Protein AF-A0ABD1CKG0-F1 (afdb_monomer_lite)

Structure (mmCIF, N/CA/C/O backbone):
data_AF-A0ABD1CKG0-F1
#
_entry.id   AF-A0ABD1CKG0-F1
#
loop_
_atom_site.group_PDB
_atom_site.id
_atom_site.type_symbol
_atom_site.label_atom_id
_atom_site.label_alt_id
_atom_site.label_comp_id
_atom_site.label_asym_id
_atom_site.label_entity_id
_atom_site.label_seq_id
_atom_site.pdbx_PDB_ins_code
_atom_site.Cartn_x
_atom_site.Cartn_y
_atom_site.Cartn_z
_atom_site.occupancy
_atom_site.B_iso_or_equiv
_atom_site.auth_seq_id
_atom_site.auth_comp_id
_atom_site.auth_asym_id
_atom_site.auth_atom_id
_atom_site.pdbx_PDB_model_num
ATOM 1 N N . MET A 1 1 ? -5.317 -17.401 -11.030 1.00 40.41 1 MET A N 1
ATOM 2 C CA . MET A 1 1 ? -5.276 -17.867 -9.629 1.00 40.41 1 MET A CA 1
ATOM 3 C C . MET A 1 1 ? -4.559 -16.795 -8.835 1.00 40.41 1 MET A C 1
ATOM 5 O O . MET A 1 1 ? -3.445 -16.454 -9.209 1.00 40.41 1 MET A O 1
ATOM 9 N N . ALA A 1 2 ? -5.217 -16.177 -7.853 1.00 53.00 2 ALA A N 1
ATOM 10 C CA . ALA A 1 2 ? -4.573 -15.182 -7.003 1.00 53.00 2 ALA A CA 1
ATOM 11 C C . ALA A 1 2 ? -3.512 -15.908 -6.168 1.00 53.00 2 ALA A C 1
ATOM 13 O O . ALA A 1 2 ? -3.833 -16.583 -5.195 1.00 53.00 2 ALA A O 1
ATOM 14 N N . HIS A 1 3 ? -2.259 -15.874 -6.618 1.00 51.91 3 HIS A N 1
ATOM 15 C CA . HIS A 1 3 ? -1.148 -16.377 -5.827 1.00 51.91 3 HIS A CA 1
ATOM 16 C C . HIS A 1 3 ? -0.939 -15.388 -4.694 1.00 51.91 3 HIS A C 1
ATOM 18 O O . HIS A 1 3 ? -0.235 -14.393 -4.850 1.00 51.91 3 HIS A O 1
ATOM 24 N N . ASP A 1 4 ? -1.559 -15.657 -3.550 1.00 60.41 4 ASP A N 1
ATOM 25 C CA . ASP A 1 4 ? -1.378 -14.812 -2.378 1.00 60.41 4 ASP A CA 1
ATOM 26 C C . ASP A 1 4 ? 0.011 -14.984 -1.746 1.00 60.41 4 ASP A C 1
ATOM 28 O O . ASP A 1 4 ? 0.238 -14.501 -0.657 1.00 60.41 4 ASP A O 1
ATOM 32 N N . LEU A 1 5 ? 0.963 -15.674 -2.396 1.00 68.69 5 LEU A N 1
ATOM 33 C CA . LEU A 1 5 ? 2.332 -15.922 -1.906 1.00 68.69 5 LEU A CA 1
ATOM 34 C C . LEU A 1 5 ? 2.403 -16.363 -0.423 1.00 68.69 5 LEU A C 1
ATOM 36 O O . LEU A 1 5 ? 3.428 -16.175 0.223 1.00 68.69 5 LEU A O 1
ATOM 40 N N . GLY A 1 6 ? 1.325 -16.948 0.114 1.00 78.94 6 GLY A N 1
ATOM 41 C CA . GLY A 1 6 ? 1.204 -17.326 1.524 1.00 78.94 6 GLY A CA 1
ATOM 42 C C . GLY A 1 6 ? 0.846 -16.193 2.498 1.00 78.94 6 GLY A C 1
ATOM 43 O O . GLY A 1 6 ? 0.940 -16.405 3.699 1.00 78.94 6 GLY A O 1
ATOM 44 N N . TYR A 1 7 ? 0.452 -15.010 2.026 1.00 81.38 7 TYR A N 1
ATOM 45 C CA . TYR A 1 7 ? -0.044 -13.933 2.876 1.00 81.38 7 TYR A CA 1
ATOM 46 C C . TYR A 1 7 ? -1.449 -14.272 3.386 1.00 81.38 7 TYR A C 1
ATOM 48 O O . TYR A 1 7 ? -2.398 -14.340 2.610 1.00 81.38 7 TYR A O 1
ATOM 56 N N . ASP A 1 8 ? -1.579 -14.464 4.696 1.00 90.06 8 ASP A N 1
ATOM 57 C CA . ASP A 1 8 ? -2.863 -14.642 5.368 1.00 90.06 8 ASP A CA 1
ATOM 58 C C . ASP A 1 8 ? -3.345 -13.291 5.916 1.00 90.06 8 ASP A C 1
ATOM 60 O O . ASP A 1 8 ? -2.757 -12.716 6.836 1.00 90.06 8 ASP A O 1
ATOM 64 N N . LEU A 1 9 ? -4.419 -12.762 5.325 1.00 88.56 9 LEU A N 1
ATOM 65 C CA . LEU A 1 9 ? -4.994 -11.483 5.734 1.00 88.56 9 LEU A CA 1
ATOM 66 C C . LEU A 1 9 ? -5.537 -11.515 7.166 1.00 88.56 9 LEU A C 1
ATOM 68 O O . LEU A 1 9 ? -5.373 -10.536 7.889 1.00 88.56 9 LEU A O 1
ATOM 72 N N . GLU A 1 10 ? -6.183 -12.602 7.580 1.00 91.44 10 GLU A N 1
ATOM 73 C CA . GLU A 1 10 ? -6.798 -12.691 8.907 1.00 91.44 10 GLU A CA 1
ATOM 74 C C . GLU A 1 10 ? -5.726 -12.800 9.994 1.00 91.44 10 GLU A C 1
ATOM 76 O O . GLU A 1 10 ? -5.815 -12.138 11.032 1.00 91.44 10 GLU A O 1
ATOM 81 N N . GLU A 1 11 ? -4.671 -13.578 9.736 1.00 91.38 11 GLU A N 1
ATOM 82 C CA . GLU A 1 11 ? -3.504 -13.638 10.617 1.00 91.38 11 GLU A CA 1
ATOM 83 C C . GLU A 1 11 ? -2.830 -12.265 10.737 1.00 91.38 11 GLU A C 1
ATOM 85 O O . GLU A 1 11 ? -2.558 -11.809 11.851 1.00 91.38 11 GLU A O 1
ATOM 90 N N . ALA A 1 12 ? -2.611 -11.574 9.612 1.00 89.31 12 ALA A N 1
ATOM 91 C CA . ALA A 1 12 ? -1.987 -10.256 9.596 1.00 89.31 12 ALA A CA 1
ATOM 92 C C . ALA A 1 12 ? -2.819 -9.219 10.364 1.00 89.31 12 ALA A C 1
ATOM 94 O O . ALA A 1 12 ? -2.278 -8.512 11.212 1.00 89.31 12 ALA A O 1
ATOM 95 N N . LEU A 1 13 ? -4.136 -9.162 10.137 1.00 92.38 13 LEU A N 1
ATOM 96 C CA . LEU A 1 13 ? -5.026 -8.266 10.881 1.00 92.38 13 LEU A CA 1
ATOM 97 C C . LEU A 1 13 ? -4.944 -8.529 12.387 1.00 92.38 13 LEU A C 1
ATOM 99 O O . LEU A 1 13 ? -4.786 -7.596 13.173 1.00 92.38 13 LEU A O 1
ATOM 103 N N . LYS A 1 14 ? -4.967 -9.803 12.795 1.00 93.06 14 LYS A N 1
ATOM 104 C CA . LYS A 1 14 ? -4.860 -10.186 14.205 1.00 93.06 14 LYS A CA 1
ATOM 105 C C . LYS A 1 14 ? -3.508 -9.808 14.812 1.00 93.06 14 LYS A C 1
ATOM 107 O O . LYS A 1 14 ? -3.478 -9.297 15.929 1.00 93.06 14 LYS A O 1
ATOM 112 N N . ARG A 1 15 ? -2.403 -10.070 14.108 1.00 90.56 15 ARG A N 1
ATOM 113 C CA . ARG A 1 15 ? -1.039 -9.786 14.582 1.00 90.56 15 ARG A CA 1
ATOM 114 C C . ARG A 1 15 ? -0.815 -8.295 14.791 1.00 90.56 15 ARG A C 1
ATOM 116 O O . ARG A 1 15 ? -0.217 -7.902 15.786 1.00 90.56 15 ARG A O 1
ATOM 123 N N . GLU A 1 16 ? -1.306 -7.488 13.859 1.00 88.25 16 GLU A N 1
ATOM 124 C CA . GLU A 1 16 ? -1.155 -6.037 13.894 1.00 88.25 16 GLU A CA 1
ATOM 125 C C . GLU A 1 16 ? -2.237 -5.362 14.757 1.00 88.25 16 GLU A C 1
ATOM 127 O O . GLU A 1 16 ? -2.158 -4.166 14.989 1.00 88.25 16 GLU A O 1
ATOM 132 N N . GLY A 1 17 ? -3.249 -6.085 15.253 1.00 91.25 17 GLY A N 1
ATOM 133 C CA . GLY A 1 17 ? -4.360 -5.493 16.010 1.00 91.25 17 GLY A CA 1
ATOM 134 C C . GLY A 1 17 ? -5.274 -4.597 15.164 1.00 91.25 17 GLY A C 1
ATOM 135 O O . GLY A 1 17 ? -5.913 -3.692 15.695 1.00 91.25 17 GLY A O 1
ATOM 136 N N . LEU A 1 18 ? -5.322 -4.841 13.853 1.00 90.38 18 LEU A N 1
ATOM 137 C CA . LEU A 1 18 ? -6.094 -4.079 12.876 1.00 90.38 18 LEU A CA 1
ATOM 138 C C . LEU A 1 18 ? -7.486 -4.674 12.678 1.00 90.38 18 LEU A C 1
ATOM 140 O O . LEU A 1 18 ? -7.700 -5.880 12.819 1.00 90.38 18 LEU A O 1
ATOM 144 N N . ASN A 1 19 ? -8.437 -3.829 12.287 1.00 91.38 19 ASN A N 1
ATOM 145 C CA . ASN A 1 19 ? -9.795 -4.253 11.982 1.00 91.38 19 ASN A CA 1
ATOM 146 C C . ASN A 1 19 ? -10.178 -3.923 10.526 1.00 91.38 19 ASN A C 1
ATOM 148 O O . ASN A 1 19 ? -9.609 -3.050 9.872 1.00 91.38 19 ASN A O 1
ATOM 152 N N . ARG A 1 20 ? -11.189 -4.622 9.994 1.00 92.81 20 ARG A N 1
ATOM 153 C CA . ARG A 1 20 ? -11.660 -4.401 8.615 1.00 92.81 20 ARG A CA 1
ATOM 154 C C . ARG A 1 20 ? -12.253 -3.003 8.392 1.00 92.81 20 ARG A C 1
ATOM 156 O O . ARG A 1 20 ? -12.222 -2.524 7.261 1.00 92.81 20 ARG A O 1
ATOM 163 N N . ASN A 1 21 ? -12.758 -2.333 9.430 1.00 94.75 21 ASN A N 1
ATOM 164 C CA . ASN A 1 21 ? -13.272 -0.965 9.312 1.00 94.75 21 ASN A CA 1
ATOM 165 C C . ASN A 1 21 ? -12.144 0.042 9.057 1.00 94.75 21 ASN A C 1
ATOM 167 O O . ASN A 1 21 ? -12.371 1.014 8.340 1.00 94.75 21 ASN A O 1
ATOM 171 N N . ASP A 1 22 ? -10.928 -0.213 9.545 1.00 94.19 22 ASP A N 1
ATOM 172 C CA . ASP A 1 22 ? -9.757 0.615 9.238 1.00 94.19 22 ASP A CA 1
ATOM 173 C C . ASP A 1 22 ? -9.470 0.583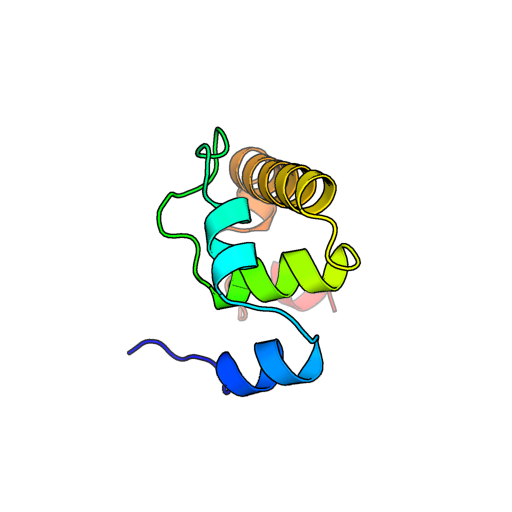 7.729 1.00 94.19 22 ASP A C 1
ATOM 175 O O . ASP A 1 22 ? -9.263 1.617 7.094 1.00 94.19 22 ASP A O 1
ATOM 179 N N . LEU A 1 23 ? -9.569 -0.600 7.109 1.00 95.12 23 LEU A N 1
ATOM 180 C CA . LEU A 1 23 ? -9.407 -0.757 5.658 1.00 95.12 23 LEU A CA 1
ATOM 181 C C . LEU A 1 23 ? -10.531 -0.073 4.866 1.00 95.12 23 LEU A C 1
ATOM 183 O O . LEU A 1 23 ? -10.312 0.382 3.743 1.00 95.12 23 LEU A O 1
ATOM 187 N N . VAL A 1 24 ? -11.738 0.008 5.430 1.00 95.12 24 VAL A N 1
ATOM 188 C CA . VAL A 1 24 ? -12.846 0.782 4.847 1.00 95.12 24 VAL A CA 1
ATOM 189 C C . VAL A 1 24 ? -12.564 2.285 4.951 1.00 95.12 24 VAL A C 1
ATOM 191 O O . VAL A 1 24 ? -12.755 3.005 3.969 1.00 95.12 24 VAL A O 1
ATOM 194 N N . ALA A 1 25 ? -12.041 2.761 6.084 1.00 95.69 25 ALA A N 1
ATOM 195 C CA . ALA A 1 25 ? -11.662 4.161 6.281 1.00 95.69 25 ALA A CA 1
ATOM 196 C C . ALA A 1 25 ? -10.532 4.599 5.329 1.00 95.69 25 ALA A C 1
ATOM 198 O O . ALA A 1 25 ? -10.550 5.704 4.785 1.00 95.69 25 ALA A O 1
ATOM 199 N N . LEU A 1 26 ? -9.584 3.710 5.022 1.00 96.69 26 LEU A N 1
ATOM 200 C CA . LEU A 1 26 ? -8.549 3.985 4.019 1.00 96.69 26 LEU A CA 1
ATOM 201 C C . LEU A 1 26 ? -9.102 4.158 2.599 1.00 96.69 26 LEU A C 1
ATOM 203 O O . LEU A 1 26 ? -8.493 4.859 1.795 1.00 96.69 26 LEU A O 1
ATOM 207 N N . ARG A 1 27 ? -10.257 3.564 2.283 1.00 95.06 27 ARG A N 1
ATOM 208 C CA . ARG A 1 27 ? -10.895 3.675 0.961 1.00 95.06 27 ARG A CA 1
ATOM 209 C C . ARG A 1 27 ? -11.823 4.874 0.822 1.00 95.06 27 ARG A C 1
ATOM 211 O O . ARG A 1 27 ? -12.126 5.259 -0.304 1.00 95.06 27 ARG A O 1
ATOM 218 N N . SER A 1 28 ? -12.289 5.446 1.933 1.00 94.81 28 SER A N 1
ATOM 219 C CA . SER A 1 28 ? -13.329 6.476 1.930 1.00 94.81 28 SER A CA 1
ATOM 220 C C . SER A 1 28 ? -12.843 7.796 2.548 1.00 94.81 28 SER A C 1
ATOM 222 O O . SER A 1 28 ? -12.435 7.797 3.706 1.00 94.81 28 SER A O 1
ATOM 224 N N . PRO A 1 29 ? -12.884 8.926 1.814 1.00 95.69 29 PRO A N 1
ATOM 225 C CA . PRO A 1 29 ? -13.245 9.033 0.396 1.00 95.69 29 PRO A CA 1
ATOM 226 C C . PRO A 1 29 ? -12.190 8.369 -0.513 1.00 95.69 29 PRO A C 1
ATOM 228 O O . PRO A 1 29 ? -11.081 8.087 -0.043 1.00 95.69 29 PRO A O 1
ATOM 231 N N . PRO A 1 30 ? -12.482 8.143 -1.807 1.00 96.50 30 PRO A N 1
ATOM 232 C CA . PRO A 1 30 ? -11.477 7.691 -2.764 1.00 96.50 30 PRO A CA 1
ATOM 233 C C . PRO A 1 30 ? -10.255 8.615 -2.769 1.00 96.50 30 PRO A C 1
ATOM 235 O O . PRO A 1 30 ? -10.386 9.835 -2.661 1.00 96.50 30 PRO A O 1
ATOM 238 N N . ILE A 1 31 ? -9.061 8.035 -2.874 1.00 97.06 31 ILE A N 1
ATOM 239 C CA . ILE A 1 31 ? -7.815 8.797 -2.978 1.00 97.06 31 ILE A CA 1
ATOM 240 C C . ILE A 1 31 ? -7.546 9.061 -4.462 1.00 97.06 31 ILE A C 1
ATOM 242 O O . ILE A 1 31 ? -7.526 8.137 -5.273 1.00 97.06 31 ILE A O 1
ATOM 246 N N . GLU A 1 32 ? -7.336 10.322 -4.831 1.00 95.88 32 GLU A N 1
ATOM 247 C CA . GLU A 1 32 ? -7.048 10.704 -6.214 1.00 95.88 32 GLU A CA 1
ATOM 248 C C . GLU A 1 32 ? -5.774 10.022 -6.740 1.00 95.88 32 GLU A C 1
ATOM 250 O O . GLU A 1 32 ? -4.706 10.111 -6.125 1.00 95.88 32 GLU A O 1
ATOM 255 N N . GLY A 1 33 ? -5.886 9.381 -7.906 1.00 94.44 33 GLY A N 1
ATOM 256 C CA . GLY A 1 33 ? -4.785 8.665 -8.555 1.00 94.44 33 GLY A CA 1
ATOM 257 C C . GLY A 1 33 ? -4.552 7.245 -8.029 1.00 94.44 33 GLY A C 1
ATOM 258 O O . GLY A 1 33 ? -3.650 6.569 -8.517 1.00 94.44 33 GLY A O 1
ATOM 259 N N . VAL A 1 34 ? -5.364 6.779 -7.075 1.00 96.81 34 VAL A N 1
ATOM 260 C CA . VAL A 1 34 ? -5.276 5.432 -6.495 1.00 96.81 34 VAL A CA 1
ATOM 261 C C . VAL A 1 34 ? -6.382 4.536 -7.073 1.00 96.81 34 VAL A C 1
ATOM 263 O O . VAL A 1 34 ? -7.538 4.962 -7.130 1.00 96.81 34 VAL A O 1
ATOM 266 N N . PRO A 1 35 ? -6.073 3.290 -7.482 1.00 95.44 35 PRO A N 1
ATOM 267 C CA . PRO A 1 35 ? -7.075 2.331 -7.941 1.00 95.44 35 PRO A CA 1
ATOM 268 C C . PRO A 1 35 ? -8.119 2.002 -6.868 1.00 95.44 35 PRO A C 1
ATOM 270 O O . PRO A 1 35 ? -7.790 1.782 -5.700 1.00 95.44 35 PRO A O 1
ATOM 273 N N . LEU A 1 36 ? -9.386 1.917 -7.280 1.00 94.38 36 LEU A N 1
ATOM 274 C CA . LEU A 1 36 ? -10.508 1.593 -6.388 1.00 94.38 36 LEU A CA 1
ATOM 275 C C . LEU A 1 36 ? -10.473 0.140 -5.890 1.00 94.38 36 LEU A C 1
ATOM 277 O O . LEU A 1 36 ? -11.034 -0.173 -4.842 1.00 94.38 36 LEU A O 1
ATOM 281 N N . ASP A 1 37 ? -9.806 -0.737 -6.632 1.00 93.81 37 ASP A N 1
ATOM 282 C CA . ASP A 1 37 ? -9.666 -2.169 -6.376 1.00 93.81 37 ASP A CA 1
ATOM 283 C C . ASP A 1 37 ? -8.380 -2.521 -5.610 1.00 93.81 37 ASP A C 1
ATOM 285 O O . ASP A 1 37 ? -7.961 -3.681 -5.584 1.00 93.81 37 ASP A O 1
ATOM 289 N N . ILE A 1 38 ? -7.757 -1.542 -4.936 1.00 94.75 38 ILE A N 1
ATOM 290 C CA . ILE A 1 38 ? -6.620 -1.805 -4.052 1.00 94.75 38 ILE A CA 1
ATOM 291 C C . ILE A 1 38 ? -6.975 -2.892 -3.023 1.00 94.75 38 ILE A C 1
ATOM 293 O O . ILE A 1 38 ? -7.954 -2.807 -2.270 1.00 94.75 38 ILE A O 1
ATOM 297 N N . THR A 1 39 ? -6.165 -3.949 -3.013 1.00 94.06 39 THR A N 1
ATOM 298 C CA . THR A 1 39 ? -6.418 -5.147 -2.205 1.00 94.06 39 THR A CA 1
ATOM 299 C C . THR A 1 39 ? -6.292 -4.855 -0.711 1.00 94.06 39 THR A C 1
ATOM 301 O O . THR A 1 39 ? -5.406 -4.095 -0.313 1.00 94.06 39 THR A O 1
ATOM 304 N N . ASP A 1 40 ? -7.091 -5.539 0.114 1.00 94.56 40 ASP A N 1
ATOM 305 C CA . ASP A 1 40 ? -6.992 -5.474 1.581 1.00 94.56 40 ASP A CA 1
ATOM 306 C C . ASP A 1 40 ? -5.569 -5.758 2.074 1.00 94.56 40 ASP A C 1
ATOM 308 O O . ASP A 1 40 ? -5.066 -5.037 2.925 1.00 94.56 40 ASP A O 1
ATOM 312 N N . ARG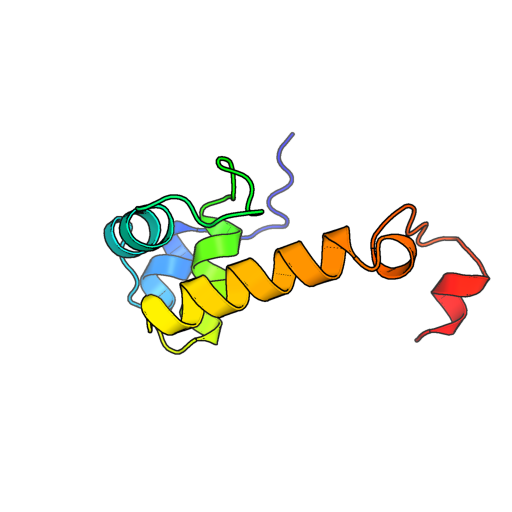 A 1 41 ? -4.875 -6.731 1.471 1.00 92.38 41 ARG A N 1
ATOM 313 C CA . ARG A 1 41 ? -3.474 -7.042 1.782 1.00 92.38 41 ARG A CA 1
ATOM 314 C C . ARG A 1 41 ? -2.561 -5.818 1.695 1.00 92.38 41 ARG A C 1
ATOM 316 O O . ARG A 1 41 ? -1.819 -5.535 2.630 1.00 92.38 41 ARG A O 1
ATOM 323 N N . LEU A 1 42 ? -2.591 -5.098 0.569 1.00 94.31 42 LEU A N 1
ATOM 324 C CA . LEU A 1 42 ? -1.759 -3.901 0.396 1.00 94.31 42 LEU A CA 1
ATOM 325 C C . LEU A 1 42 ? -2.137 -2.814 1.403 1.00 94.31 42 LEU A C 1
ATOM 327 O O . LEU A 1 42 ? -1.244 -2.191 1.970 1.00 94.31 42 LEU A O 1
ATOM 331 N N . LEU A 1 43 ? -3.434 -2.611 1.648 1.00 96.19 43 LEU A N 1
ATOM 332 C CA . LEU A 1 43 ? -3.900 -1.643 2.640 1.00 96.19 43 LEU A CA 1
ATOM 333 C C . LEU A 1 43 ? -3.402 -1.985 4.048 1.00 96.19 43 LEU A C 1
ATOM 335 O O . LEU A 1 43 ? -2.892 -1.100 4.727 1.00 96.19 43 LEU A O 1
ATOM 339 N N . THR A 1 44 ? -3.470 -3.255 4.456 1.00 95.38 44 THR A N 1
ATOM 340 C CA . THR A 1 44 ? -2.933 -3.732 5.738 1.00 95.38 44 THR A CA 1
ATOM 341 C C . THR A 1 44 ? -1.431 -3.471 5.841 1.00 95.38 44 THR A C 1
ATOM 343 O O . THR A 1 44 ? -0.969 -2.970 6.865 1.00 95.38 44 THR A O 1
ATOM 346 N N . CYS A 1 45 ? -0.662 -3.735 4.777 1.00 94.25 45 CYS A N 1
ATOM 347 C CA . CYS A 1 45 ? 0.775 -3.446 4.756 1.00 94.25 45 CYS A CA 1
ATOM 348 C C . CYS A 1 45 ? 1.074 -1.949 4.922 1.00 94.25 45 CYS A C 1
ATOM 350 O O . CYS A 1 45 ? 1.932 -1.587 5.725 1.00 94.25 45 CYS A O 1
ATOM 352 N N . PHE A 1 46 ? 0.369 -1.074 4.196 1.00 97.12 46 PHE A N 1
ATOM 353 C CA . PHE A 1 46 ? 0.550 0.374 4.340 1.00 97.12 46 PHE A CA 1
ATOM 354 C C . PHE A 1 46 ? 0.155 0.864 5.733 1.00 97.12 46 PHE A C 1
ATOM 356 O O . PHE A 1 46 ? 0.853 1.687 6.319 1.00 97.12 46 PHE A O 1
ATOM 363 N N . LEU A 1 47 ? -0.949 0.352 6.275 1.00 96.75 47 LEU A N 1
ATOM 364 C CA . LEU A 1 47 ? -1.447 0.769 7.578 1.00 96.75 47 LEU A CA 1
ATOM 365 C C . LEU A 1 47 ? -0.500 0.360 8.709 1.00 96.75 47 LEU A C 1
ATOM 367 O O . LEU A 1 47 ? -0.176 1.187 9.560 1.00 96.75 47 LEU A O 1
ATOM 371 N N . SER A 1 48 ? -0.001 -0.879 8.677 1.00 94.62 48 SER A N 1
ATOM 372 C CA . SER A 1 48 ? 1.022 -1.363 9.614 1.00 94.62 48 SER A CA 1
ATOM 373 C C . SER A 1 48 ? 2.300 -0.517 9.520 1.00 94.62 48 SER A C 1
ATOM 375 O O . SER A 1 48 ? 2.786 -0.020 10.536 1.00 94.62 48 SER A O 1
ATOM 377 N N . ALA A 1 49 ? 2.780 -0.220 8.304 1.00 95.50 49 ALA A N 1
ATOM 378 C CA . ALA A 1 49 ? 3.971 0.610 8.094 1.00 95.50 49 ALA A CA 1
ATOM 379 C C . ALA A 1 49 ? 3.827 2.055 8.616 1.00 95.50 49 ALA A C 1
ATOM 381 O O . ALA A 1 49 ? 4.821 2.694 8.957 1.00 95.50 49 ALA A O 1
ATOM 382 N N . CYS A 1 50 ? 2.600 2.569 8.701 1.00 97.00 50 CYS A N 1
ATOM 383 C CA . CYS A 1 50 ? 2.295 3.912 9.191 1.00 97.00 50 CYS A CA 1
ATOM 384 C C . CYS A 1 50 ? 1.827 3.933 10.656 1.00 97.00 50 CYS A C 1
ATOM 386 O O . CYS A 1 50 ? 1.170 4.891 11.066 1.00 97.00 50 CYS A O 1
ATOM 388 N N . ASN A 1 51 ? 2.130 2.898 11.449 1.00 95.00 51 ASN A N 1
ATOM 389 C CA . ASN A 1 51 ? 1.707 2.788 12.851 1.00 95.00 51 ASN A CA 1
ATOM 390 C C . ASN A 1 51 ? 0.193 2.996 13.033 1.00 95.00 51 ASN A C 1
ATOM 392 O O . ASN A 1 51 ? -0.245 3.668 13.964 1.00 95.00 51 ASN A O 1
ATOM 396 N N . GLN A 1 52 ? -0.604 2.444 12.114 1.00 94.94 52 GLN A N 1
ATOM 397 C CA . GLN A 1 52 ? -2.069 2.489 12.141 1.00 94.94 52 GLN A CA 1
ATOM 398 C C . GLN A 1 52 ? -2.679 3.895 11.997 1.00 94.94 52 GLN A C 1
ATOM 400 O O . GLN A 1 52 ? -3.871 4.092 12.231 1.00 94.94 52 GLN A O 1
ATOM 405 N N . ASN A 1 53 ? -1.890 4.889 11.581 1.00 97.12 53 ASN A N 1
ATOM 406 C CA . ASN A 1 53 ? -2.383 6.242 11.357 1.00 97.12 53 ASN A CA 1
ATOM 407 C C . ASN A 1 53 ? -3.062 6.362 9.984 1.00 97.12 53 ASN A C 1
ATOM 409 O O . ASN A 1 53 ? -2.387 6.478 8.965 1.00 97.12 53 ASN A O 1
ATOM 413 N N . ILE A 1 54 ? -4.397 6.400 9.971 1.00 97.00 54 ILE A N 1
ATOM 414 C CA . ILE A 1 54 ? -5.220 6.458 8.752 1.00 97.00 54 ILE A CA 1
ATOM 415 C C . ILE A 1 54 ? -4.837 7.621 7.826 1.00 97.00 54 ILE A C 1
ATOM 417 O O . ILE A 1 54 ? -4.668 7.410 6.625 1.00 97.00 54 ILE A O 1
ATOM 421 N N . ASP A 1 55 ? -4.680 8.836 8.352 1.00 97.38 55 ASP A N 1
ATOM 422 C CA . ASP A 1 55 ? -4.399 10.016 7.528 1.00 97.38 55 ASP A CA 1
ATOM 423 C C . ASP A 1 55 ? -3.020 9.933 6.872 1.00 97.38 55 ASP A C 1
ATOM 425 O O . ASP A 1 55 ? -2.864 10.245 5.688 1.00 97.38 55 ASP A O 1
ATOM 429 N N . GLU A 1 56 ? -2.020 9.477 7.623 1.00 98.31 56 GLU A N 1
ATOM 430 C CA . GLU A 1 56 ? -0.670 9.289 7.106 1.00 98.31 56 GLU A CA 1
ATOM 431 C C . GLU A 1 56 ? -0.620 8.147 6.089 1.00 98.31 56 GLU A C 1
ATOM 433 O O . GLU A 1 56 ? -0.079 8.310 4.995 1.00 98.31 56 GLU A O 1
ATOM 438 N N . THR A 1 57 ? -1.283 7.028 6.382 1.00 98.31 57 THR A N 1
ATOM 439 C CA . THR A 1 57 ? -1.419 5.906 5.451 1.00 98.31 57 THR A CA 1
ATOM 440 C C . THR A 1 57 ? -2.032 6.347 4.126 1.00 98.31 57 THR A C 1
ATOM 442 O O . THR A 1 57 ? -1.516 5.995 3.065 1.00 98.31 57 THR A O 1
ATOM 445 N N . ARG A 1 58 ? -3.091 7.165 4.148 1.00 98.25 58 ARG A N 1
ATOM 446 C CA . ARG A 1 58 ? -3.725 7.679 2.922 1.00 98.25 58 ARG A CA 1
ATOM 447 C C . ARG A 1 58 ? -2.768 8.542 2.091 1.00 98.25 58 ARG A C 1
ATOM 449 O O . ARG A 1 58 ? -2.763 8.418 0.864 1.00 98.25 58 ARG A O 1
ATOM 456 N N . LYS A 1 59 ? -1.924 9.369 2.723 1.00 98.31 59 LYS A N 1
ATOM 457 C CA . LYS A 1 59 ? -0.880 10.142 2.019 1.00 98.31 59 LYS A CA 1
ATOM 458 C C . LYS A 1 59 ? 0.175 9.229 1.399 1.00 98.31 59 LYS A C 1
ATOM 460 O O . LYS A 1 59 ? 0.515 9.405 0.232 1.00 98.31 59 LYS A O 1
ATOM 465 N N . VAL A 1 60 ? 0.658 8.238 2.148 1.00 98.44 60 VAL A N 1
ATOM 466 C CA . VAL A 1 60 ? 1.673 7.286 1.670 1.00 98.44 60 VAL A CA 1
ATOM 467 C C . VAL A 1 60 ? 1.151 6.464 0.491 1.00 98.44 60 VAL A C 1
ATOM 469 O O . VAL A 1 60 ? 1.863 6.314 -0.501 1.00 98.44 60 VAL A O 1
ATOM 472 N N . ILE A 1 61 ? -0.103 5.998 0.542 1.00 98.25 61 ILE A N 1
ATOM 473 C CA . ILE A 1 61 ? -0.741 5.301 -0.585 1.00 98.25 61 ILE A CA 1
ATOM 474 C C . ILE A 1 61 ? -0.751 6.200 -1.826 1.00 98.25 61 ILE A C 1
ATOM 476 O O . ILE A 1 61 ? -0.364 5.750 -2.905 1.00 98.25 61 ILE A O 1
ATOM 480 N N . LYS A 1 62 ? -1.150 7.472 -1.687 1.00 98.00 62 LYS A N 1
ATOM 481 C CA . LYS A 1 62 ? -1.135 8.422 -2.807 1.00 98.00 62 LYS A CA 1
ATOM 482 C C . LYS A 1 62 ? 0.266 8.563 -3.407 1.00 98.00 62 LYS A C 1
ATOM 484 O O . LYS A 1 62 ? 0.427 8.377 -4.609 1.00 98.00 62 LYS A O 1
ATOM 489 N N . ILE A 1 63 ? 1.270 8.820 -2.568 1.00 97.88 63 ILE A N 1
ATOM 490 C CA . ILE A 1 63 ? 2.669 8.974 -2.996 1.00 97.88 63 ILE A CA 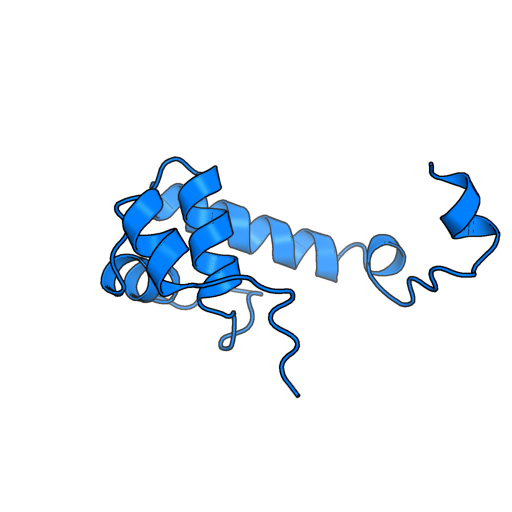1
ATOM 491 C C . ILE A 1 63 ? 3.164 7.716 -3.720 1.00 97.88 63 ILE A C 1
ATOM 493 O O . ILE A 1 63 ? 3.822 7.823 -4.752 1.00 97.88 63 ILE A O 1
ATOM 497 N N . PHE A 1 64 ? 2.823 6.525 -3.224 1.00 97.06 64 PHE A N 1
ATOM 498 C CA . PHE A 1 64 ? 3.199 5.260 -3.854 1.00 97.06 64 PHE A CA 1
ATOM 499 C C . PHE A 1 64 ? 2.653 5.133 -5.283 1.00 97.06 64 PHE A C 1
ATOM 501 O O . PHE A 1 64 ? 3.393 4.756 -6.192 1.00 97.06 64 PHE A O 1
ATOM 508 N N . TYR A 1 65 ? 1.374 5.450 -5.502 1.00 96.62 65 TYR A N 1
ATOM 509 C CA . TYR A 1 65 ? 0.784 5.379 -6.842 1.00 96.62 65 TYR A CA 1
ATOM 510 C C . TYR A 1 65 ? 1.244 6.513 -7.755 1.00 96.62 65 TYR A C 1
ATOM 512 O O . TYR A 1 65 ? 1.482 6.264 -8.936 1.00 96.62 65 TYR A O 1
ATOM 520 N N . ASP A 1 66 ? 1.430 7.718 -7.215 1.00 96.75 66 ASP A N 1
ATOM 521 C CA . ASP A 1 66 ? 1.985 8.847 -7.958 1.00 96.75 66 ASP A CA 1
ATOM 522 C C . ASP A 1 66 ? 3.403 8.509 -8.457 1.00 96.75 66 ASP A C 1
ATOM 524 O O . ASP A 1 66 ? 3.662 8.583 -9.653 1.00 96.75 66 ASP A O 1
ATOM 528 N N . A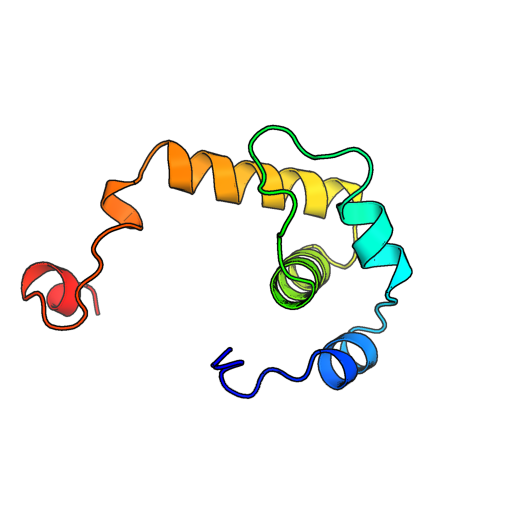LA A 1 67 ? 4.276 7.972 -7.596 1.00 95.69 67 ALA A N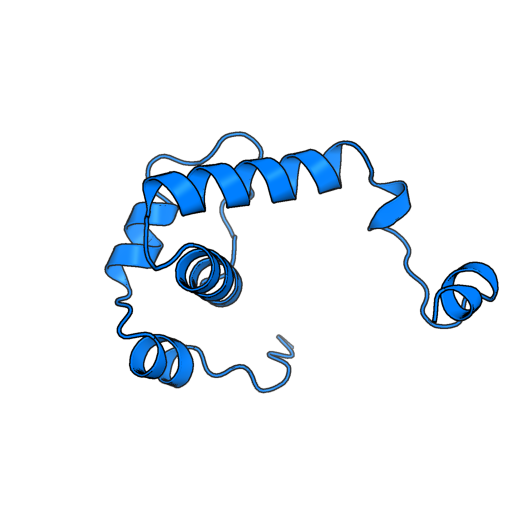 1
ATOM 529 C CA . ALA A 1 67 ? 5.622 7.545 -7.986 1.00 95.69 67 ALA A CA 1
ATOM 530 C C . ALA A 1 67 ? 5.624 6.456 -9.075 1.00 95.69 67 ALA A C 1
ATOM 532 O O . ALA A 1 67 ? 6.456 6.479 -9.981 1.00 95.69 67 ALA A O 1
ATOM 533 N N . ARG A 1 68 ? 4.689 5.499 -9.017 1.00 94.44 68 ARG A N 1
ATOM 534 C CA . ARG A 1 68 ? 4.571 4.438 -10.034 1.00 94.44 68 ARG A CA 1
ATOM 535 C C . ARG A 1 68 ? 4.065 4.950 -11.375 1.00 94.44 68 ARG A C 1
ATOM 537 O O . ARG A 1 68 ? 4.470 4.425 -12.408 1.00 94.44 68 ARG A O 1
ATOM 544 N N . ARG A 1 69 ? 3.159 5.928 -11.353 1.00 94.25 69 ARG A N 1
ATOM 545 C CA . ARG A 1 69 ? 2.637 6.575 -12.558 1.00 94.25 69 ARG A CA 1
ATOM 546 C C . ARG A 1 69 ? 3.693 7.460 -13.208 1.00 94.25 69 ARG A C 1
ATOM 548 O O . ARG A 1 69 ? 3.797 7.459 -14.430 1.00 94.25 69 ARG A O 1
ATOM 555 N N . ASP A 1 70 ? 4.447 8.191 -12.395 1.00 95.75 70 ASP A N 1
ATOM 556 C CA . ASP A 1 70 ? 5.366 9.222 -12.868 1.00 95.75 70 ASP A CA 1
ATOM 557 C C . ASP A 1 70 ? 6.756 8.649 -13.224 1.00 95.75 70 ASP A C 1
ATOM 559 O O . ASP A 1 70 ? 7.475 9.263 -14.006 1.00 95.75 70 ASP A O 1
ATOM 563 N N . GLY A 1 71 ? 7.114 7.460 -12.713 1.00 93.06 71 GLY A N 1
ATOM 564 C CA . GLY A 1 71 ? 8.353 6.733 -13.043 1.00 93.06 71 GLY A CA 1
ATOM 565 C C . GLY A 1 71 ? 8.125 5.286 -13.509 1.00 93.06 71 GLY A C 1
ATOM 566 O O . GLY A 1 71 ? 8.638 4.353 -12.878 1.00 93.06 71 GLY A O 1
ATOM 567 N N . PRO A 1 72 ? 7.334 5.041 -14.572 1.00 91.75 72 PRO A N 1
ATOM 568 C CA . PRO A 1 72 ? 6.972 3.693 -15.013 1.00 91.75 72 PRO A CA 1
ATOM 569 C C . PRO A 1 72 ? 8.182 2.836 -15.414 1.00 91.75 72 PRO A C 1
ATOM 571 O O . PRO A 1 72 ? 8.136 1.617 -15.265 1.00 91.75 72 PRO A O 1
ATOM 574 N N . GLU A 1 73 ? 9.287 3.440 -15.854 1.00 87.25 73 GLU A N 1
ATOM 575 C CA . GLU A 1 73 ? 10.549 2.767 -16.185 1.00 87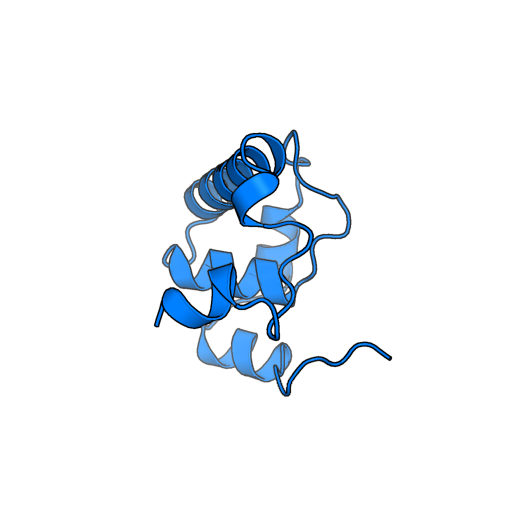.25 73 GLU A CA 1
ATOM 576 C C . GLU A 1 73 ? 11.174 2.014 -15.001 1.00 87.25 73 GLU A C 1
ATOM 578 O O . GLU A 1 73 ? 11.968 1.089 -15.189 1.00 87.25 73 GLU A O 1
ATOM 583 N N . LEU A 1 74 ? 10.809 2.386 -13.771 1.00 85.06 74 LEU A N 1
ATOM 584 C CA . LEU A 1 74 ? 11.280 1.722 -12.559 1.00 85.06 74 LEU A CA 1
ATOM 585 C C . LEU A 1 74 ? 10.434 0.495 -12.198 1.00 85.06 74 LEU A C 1
ATOM 587 O O . LEU A 1 74 ? 10.946 -0.422 -11.551 1.00 85.06 74 LEU A O 1
ATOM 591 N N . PHE A 1 75 ? 9.165 0.455 -12.615 1.00 85.56 75 PHE A N 1
ATOM 592 C CA . PHE A 1 75 ? 8.180 -0.505 -12.104 1.00 85.56 75 PHE A CA 1
ATOM 593 C C . PHE A 1 75 ? 7.562 -1.423 -13.164 1.00 85.56 75 PHE A C 1
ATOM 595 O O . PHE A 1 75 ? 7.077 -2.496 -12.799 1.00 85.56 75 PHE A O 1
ATOM 602 N N . ASN A 1 76 ? 7.583 -1.042 -14.441 1.00 84.81 76 ASN A N 1
ATOM 603 C CA . ASN A 1 76 ? 7.028 -1.825 -15.545 1.00 84.81 76 ASN A CA 1
ATOM 604 C C . ASN A 1 76 ? 8.100 -2.699 -16.210 1.00 84.81 76 ASN A C 1
ATOM 606 O O . ASN A 1 76 ? 9.296 -2.436 -16.089 1.00 84.81 76 ASN A O 1
ATOM 610 N N . ASP A 1 77 ? 7.659 -3.768 -16.881 1.00 81.88 77 ASP A N 1
ATOM 611 C CA . ASP A 1 77 ? 8.494 -4.673 -17.690 1.00 81.88 77 ASP A CA 1
ATOM 612 C C . ASP A 1 77 ? 9.758 -5.184 -16.978 1.00 81.88 77 ASP A C 1
ATOM 614 O O . ASP A 1 77 ? 10.821 -5.391 -17.572 1.00 81.88 77 ASP A O 1
ATOM 618 N N . ARG A 1 78 ? 9.640 -5.405 -15.662 1.00 84.06 78 ARG A N 1
ATOM 619 C CA . ARG A 1 78 ? 10.713 -5.930 -14.817 1.00 84.06 78 ARG A CA 1
ATOM 620 C C . ARG A 1 78 ? 10.892 -7.426 -15.067 1.00 84.06 78 ARG A C 1
ATOM 622 O O . ARG A 1 78 ? 10.423 -8.250 -14.288 1.00 84.06 78 ARG A O 1
ATOM 629 N N . ASP A 1 79 ? 11.576 -7.770 -16.155 1.00 84.62 79 ASP A N 1
ATOM 630 C CA . ASP A 1 79 ? 11.980 -9.147 -16.438 1.00 84.62 79 ASP A CA 1
ATOM 631 C C . ASP A 1 79 ? 13.086 -9.588 -15.456 1.00 84.62 79 ASP A C 1
ATOM 633 O O . ASP A 1 79 ? 14.198 -9.047 -15.505 1.00 84.62 79 ASP A O 1
ATOM 637 N N . PRO A 1 80 ? 12.832 -10.579 -14.580 1.00 84.94 80 PRO A N 1
ATOM 638 C CA . PRO A 1 80 ? 13.841 -11.078 -13.649 1.00 84.94 80 PRO A CA 1
ATOM 639 C C . PRO A 1 80 ? 15.051 -11.722 -14.350 1.00 84.94 80 PRO A C 1
ATOM 641 O O . PRO A 1 80 ? 16.111 -11.846 -13.736 1.00 84.94 80 PRO A O 1
ATOM 644 N N . PHE A 1 81 ? 14.942 -12.107 -15.626 1.00 87.06 81 PHE A N 1
ATOM 645 C CA . PHE A 1 81 ? 16.049 -12.657 -16.415 1.00 87.06 81 PHE A CA 1
ATOM 646 C C . PHE A 1 81 ? 16.834 -11.593 -17.194 1.00 87.06 81 PHE A C 1
ATOM 648 O O . PHE A 1 81 ? 17.927 -11.881 -17.705 1.00 87.06 81 PHE A O 1
ATOM 655 N N . SER A 1 82 ? 16.359 -10.346 -17.218 1.00 85.44 82 SER A N 1
ATOM 656 C CA . SER A 1 82 ? 17.042 -9.239 -17.881 1.00 85.44 82 SER A CA 1
ATOM 657 C C . SER A 1 82 ? 18.444 -9.028 -17.293 1.00 85.44 82 SER A C 1
ATOM 659 O O . SER A 1 82 ? 18.587 -8.850 -16.077 1.00 85.44 82 SER A O 1
ATOM 661 N N . PRO A 1 83 ? 19.509 -9.007 -18.120 1.00 85.56 83 PRO A N 1
ATOM 662 C CA . PRO A 1 83 ? 20.867 -8.748 -17.645 1.00 85.56 83 PRO A CA 1
ATOM 663 C C . PRO A 1 83 ? 21.011 -7.398 -16.935 1.00 85.56 83 PRO A C 1
ATOM 665 O O . PRO A 1 83 ? 21.768 -7.298 -15.978 1.00 85.56 83 PRO A O 1
ATOM 668 N N . LYS A 1 84 ? 20.257 -6.374 -17.362 1.00 80.69 84 LYS A N 1
ATOM 669 C CA . LYS A 1 84 ? 20.288 -5.037 -16.746 1.00 80.69 84 LYS A CA 1
ATOM 670 C C . LYS A 1 84 ? 19.707 -5.033 -15.330 1.00 80.69 84 LYS A C 1
ATOM 672 O O . LYS A 1 84 ? 20.186 -4.289 -14.489 1.00 80.69 84 LYS A O 1
ATOM 677 N N . ILE A 1 85 ? 18.686 -5.852 -15.071 1.00 82.81 85 ILE A N 1
ATOM 678 C CA . ILE A 1 85 ? 18.003 -5.910 -13.769 1.00 82.81 85 ILE A CA 1
ATOM 679 C C . ILE A 1 85 ? 18.771 -6.799 -12.787 1.00 82.81 85 ILE A C 1
ATOM 681 O O . ILE A 1 85 ? 18.900 -6.449 -11.617 1.00 82.81 85 ILE A O 1
ATOM 685 N N . ARG A 1 86 ? 19.335 -7.920 -13.258 1.00 82.56 86 ARG A N 1
ATOM 686 C CA . ARG A 1 86 ? 20.122 -8.843 -12.421 1.00 82.56 86 ARG A CA 1
ATOM 687 C C . ARG A 1 86 ? 21.419 -8.249 -11.873 1.00 82.56 86 ARG A C 1
ATOM 689 O O . ARG A 1 86 ? 21.992 -8.829 -10.967 1.00 82.56 86 ARG A O 1
ATOM 696 N N . GLN A 1 87 ? 21.880 -7.122 -12.411 1.00 74.50 87 GLN A N 1
ATOM 697 C CA . GLN A 1 87 ? 23.067 -6.419 -11.916 1.00 74.50 87 GLN A CA 1
ATOM 698 C C . GLN A 1 87 ? 22.786 -5.511 -10.710 1.00 74.50 87 GLN A C 1
ATOM 700 O O . GLN A 1 87 ? 23.717 -4.925 -10.168 1.00 74.50 87 GLN A O 1
ATOM 705 N N . CYS A 1 88 ? 21.524 -5.359 -10.298 1.00 62.53 88 CYS A N 1
ATOM 706 C CA . CYS A 1 88 ? 21.143 -4.468 -9.202 1.00 62.53 88 CYS A CA 1
ATOM 707 C C . CYS A 1 88 ? 21.169 -5.122 -7.804 1.00 62.53 88 CYS A C 1
ATOM 709 O O . CYS A 1 88 ? 20.753 -4.461 -6.854 1.00 62.53 88 CYS A O 1
ATOM 711 N N . PHE A 1 89 ? 21.649 -6.366 -7.664 1.00 45.22 89 PHE A N 1
ATOM 712 C CA . PHE A 1 89 ? 21.823 -7.065 -6.383 1.00 45.22 89 PHE A CA 1
ATOM 713 C C . PHE A 1 89 ? 23.119 -7.874 -6.356 1.00 45.22 89 PHE A C 1
ATOM 715 O O . PHE A 1 89 ? 23.385 -8.574 -7.360 1.00 45.22 89 PHE A O 1
#

Organism: Culex pipiens pipiens (NCBI:txid38569)

pLDDT: mean 89.45, std 11.69, range [40.41, 98.44]

Radius of gyration: 15.27 Å; chains: 1; bounding box: 36×29×34 Å

InterPro domains:
  IPR036273 CRAL/TRIO, N-terminal domain superfamily [SSF46938] (26-80)

Secondary structure (DSSP, 8-state):
----TT--HHHHHHHHT--HHHHHHHHSSPPTTS-TT--HHHHHHHHHHTTT-HHHHHHHHHHHHHHHHH-HHHHSS--TT-HHHHTT-

Sequence (89 aa):
MAHDLGYDLEEALKREGLNRNDLVALRSPPIEGVPLDITDRLLTCFLSACNQNIDETRKVIKIFYDARRDGPELFNDRDPFSPKIRQCF

Foldseek 3Di:
DPPPVPDDLVVLCVVLVHDVVLVVLLPPPHQPLADNPPDSSVLSVLCSVVSNDSVVSNVVRNVVSVCCVVCVVVPPPPDVPDPVNVVPD